Protein AF-A0A3D4VRT9-F1 (afdb_monomer_lite)

Structure (mmCIF, N/CA/C/O backbone):
data_AF-A0A3D4VRT9-F1
#
_entry.id   AF-A0A3D4VRT9-F1
#
loop_
_atom_site.group_PDB
_atom_site.id
_atom_site.type_symbol
_atom_site.label_atom_id
_atom_site.label_alt_id
_atom_site.label_comp_id
_atom_site.label_asym_id
_atom_site.label_entity_id
_atom_site.label_seq_id
_atom_site.pdbx_PDB_ins_code
_atom_site.Cartn_x
_atom_site.Cartn_y
_atom_site.Cartn_z
_atom_site.occupancy
_atom_site.B_iso_or_equiv
_atom_site.auth_seq_id
_atom_site.auth_comp_id
_atom_site.auth_asym_id
_atom_site.auth_atom_id
_atom_site.pdbx_PDB_model_num
ATOM 1 N N . MET A 1 1 ? 0.520 -17.161 12.174 1.00 63.78 1 MET A N 1
ATOM 2 C CA . MET A 1 1 ? -0.369 -16.849 11.034 1.00 63.78 1 MET A CA 1
ATOM 3 C C . MET A 1 1 ? -0.060 -15.418 10.624 1.00 63.78 1 MET A C 1
ATOM 5 O O . MET A 1 1 ? -0.061 -14.580 11.515 1.00 63.78 1 MET A O 1
ATOM 9 N N . LYS A 1 2 ? 0.309 -15.144 9.364 1.00 75.75 2 LYS A N 1
ATOM 10 C CA . LYS A 1 2 ? 0.559 -13.757 8.921 1.00 75.75 2 LYS A CA 1
ATOM 11 C C . LYS A 1 2 ? -0.762 -12.985 8.919 1.00 75.75 2 LYS A C 1
ATOM 13 O O . LYS A 1 2 ? -1.776 -13.541 8.495 1.00 75.75 2 LYS A O 1
ATOM 18 N N . THR A 1 3 ? -0.762 -11.750 9.415 1.00 92.31 3 THR A N 1
ATOM 19 C CA . THR A 1 3 ? -1.952 -10.888 9.374 1.00 92.31 3 THR A CA 1
ATOM 20 C C . THR A 1 3 ? -2.089 -10.221 8.003 1.00 92.31 3 THR A C 1
ATOM 22 O O . THR A 1 3 ? -1.128 -10.150 7.234 1.00 92.31 3 THR A O 1
ATOM 25 N N . VAL A 1 4 ? -3.274 -9.679 7.698 1.00 91.88 4 VAL A N 1
ATOM 26 C CA . VAL A 1 4 ? -3.487 -8.863 6.486 1.00 91.88 4 VAL A CA 1
ATOM 27 C C . VAL A 1 4 ? -2.535 -7.661 6.463 1.00 91.88 4 VAL A C 1
ATOM 29 O O . VAL A 1 4 ? -1.984 -7.333 5.418 1.00 91.88 4 VAL A O 1
ATOM 32 N N . LYS A 1 5 ? -2.270 -7.045 7.623 1.00 92.25 5 LYS A N 1
ATOM 33 C CA . LYS A 1 5 ? -1.304 -5.946 7.753 1.00 92.25 5 LYS A CA 1
ATOM 34 C C . LYS A 1 5 ? 0.113 -6.365 7.379 1.00 92.25 5 LYS A C 1
ATOM 36 O O . LYS A 1 5 ? 0.781 -5.630 6.657 1.00 92.25 5 LYS A O 1
ATOM 41 N N . ASP A 1 6 ? 0.552 -7.531 7.848 1.00 94.06 6 ASP A N 1
ATOM 42 C CA . ASP A 1 6 ? 1.885 -8.052 7.527 1.00 94.06 6 ASP A CA 1
ATOM 43 C C . ASP A 1 6 ? 2.012 -8.308 6.024 1.00 94.06 6 ASP A C 1
ATOM 45 O O . ASP A 1 6 ? 2.986 -7.888 5.403 1.00 94.06 6 ASP A O 1
ATOM 49 N N . PHE A 1 7 ? 0.985 -8.913 5.419 1.00 95.94 7 PHE A N 1
ATOM 50 C CA . PHE A 1 7 ? 0.943 -9.155 3.978 1.00 95.94 7 PHE A CA 1
ATOM 51 C C . PHE A 1 7 ? 0.995 -7.856 3.161 1.00 95.94 7 PHE A C 1
ATOM 53 O O . PHE A 1 7 ? 1.762 -7.759 2.204 1.00 95.94 7 PHE A O 1
ATOM 60 N N . LEU A 1 8 ? 0.219 -6.835 3.541 1.00 96.25 8 LEU A N 1
ATOM 61 C CA . LEU A 1 8 ? 0.221 -5.543 2.847 1.00 96.25 8 LEU A CA 1
ATOM 62 C C . LEU A 1 8 ? 1.546 -4.792 3.021 1.00 96.25 8 LEU A C 1
ATOM 64 O O . LEU A 1 8 ? 2.001 -4.129 2.090 1.00 96.25 8 LEU A O 1
ATOM 68 N N . LYS A 1 9 ? 2.195 -4.920 4.184 1.00 95.69 9 LYS A N 1
ATOM 69 C CA . LYS A 1 9 ? 3.528 -4.356 4.412 1.00 95.69 9 LYS A CA 1
ATOM 70 C C . LYS A 1 9 ? 4.560 -4.989 3.476 1.00 95.69 9 LYS A C 1
ATOM 72 O O . LYS A 1 9 ? 5.267 -4.255 2.790 1.00 95.69 9 LYS A O 1
ATOM 77 N N . GLU A 1 10 ? 4.604 -6.319 3.419 1.00 96.81 10 GLU A N 1
ATOM 78 C CA . GLU A 1 10 ? 5.500 -7.067 2.524 1.00 96.81 10 GLU A CA 1
ATOM 79 C C . GLU A 1 10 ? 5.217 -6.744 1.048 1.00 96.81 10 GLU A C 1
ATOM 81 O O . GLU A 1 10 ? 6.140 -6.500 0.272 1.00 96.81 10 GLU A O 1
ATOM 86 N N . SER A 1 11 ? 3.939 -6.663 0.670 1.00 97.00 11 SER A N 1
ATOM 87 C CA . SER A 1 11 ? 3.522 -6.321 -0.697 1.00 97.00 11 SER A CA 1
ATOM 88 C C . SER A 1 11 ? 3.978 -4.917 -1.098 1.00 97.00 11 SER A C 1
ATOM 90 O O . SER A 1 11 ? 4.445 -4.713 -2.216 1.00 97.00 11 SER A O 1
ATOM 92 N N . ARG A 1 12 ? 3.907 -3.949 -0.175 1.00 97.50 12 ARG A N 1
ATOM 93 C CA . ARG A 1 12 ? 4.352 -2.572 -0.428 1.00 97.50 12 ARG A CA 1
ATOM 94 C C . ARG A 1 12 ? 5.858 -2.509 -0.646 1.00 97.50 12 ARG A C 1
ATOM 96 O O . ARG A 1 12 ? 6.314 -1.842 -1.568 1.00 97.50 12 ARG A O 1
ATOM 103 N N . GLU A 1 13 ? 6.618 -3.189 0.211 1.00 97.44 13 GLU A N 1
ATOM 104 C CA . GLU A 1 13 ? 8.078 -3.269 0.097 1.00 97.44 13 GLU A CA 1
ATOM 105 C C . GLU A 1 13 ? 8.486 -3.890 -1.246 1.00 97.44 13 GLU A C 1
ATOM 107 O O . GLU A 1 13 ? 9.392 -3.385 -1.909 1.00 97.44 13 GLU A O 1
ATOM 112 N N . MET A 1 14 ? 7.764 -4.921 -1.693 1.00 97.69 14 MET A N 1
ATOM 113 C CA . MET A 1 14 ? 8.004 -5.577 -2.977 1.00 97.69 14 MET A CA 1
ATOM 114 C C . MET A 1 14 ? 7.658 -4.691 -4.180 1.00 97.69 14 MET A C 1
ATOM 116 O O . MET A 1 14 ? 8.467 -4.582 -5.098 1.00 97.69 14 MET A O 1
ATOM 120 N N . ALA A 1 15 ? 6.505 -4.017 -4.172 1.00 97.12 15 ALA A N 1
ATOM 121 C CA . ALA A 1 15 ? 6.110 -3.113 -5.254 1.00 97.12 15 ALA A CA 1
ATOM 122 C C . ALA A 1 15 ? 7.114 -1.957 -5.418 1.00 97.12 15 ALA A C 1
ATOM 124 O O . ALA A 1 15 ? 7.568 -1.666 -6.526 1.00 97.12 15 ALA A O 1
ATOM 125 N N . TRP A 1 16 ? 7.556 -1.369 -4.301 1.00 97.06 16 TRP A N 1
ATOM 126 C CA . TRP A 1 16 ? 8.597 -0.339 -4.295 1.00 97.06 16 TRP A CA 1
ATOM 127 C C . TRP A 1 16 ? 9.945 -0.860 -4.795 1.00 97.06 16 TRP A C 1
ATOM 129 O O . TRP A 1 16 ? 10.617 -0.180 -5.571 1.00 97.06 16 TRP A O 1
ATOM 139 N N . HIS A 1 17 ? 10.337 -2.069 -4.384 1.00 97.25 17 HIS A N 1
ATOM 1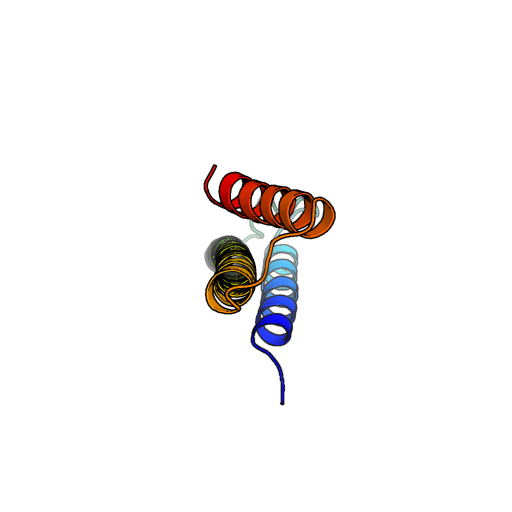40 C CA . HIS A 1 17 ? 11.553 -2.709 -4.878 1.00 97.25 17 HIS A CA 1
ATOM 141 C C . HIS A 1 17 ? 11.503 -2.905 -6.397 1.00 97.25 17 HIS A C 1
ATOM 143 O O . HIS A 1 17 ? 12.437 -2.519 -7.097 1.00 97.25 17 HIS A O 1
ATOM 149 N N . ASN A 1 18 ? 10.391 -3.428 -6.915 1.00 97.06 18 ASN A N 1
ATOM 150 C CA . ASN A 1 18 ? 10.184 -3.628 -8.347 1.00 97.06 18 ASN A CA 1
ATOM 151 C C . ASN A 1 18 ? 10.272 -2.303 -9.109 1.00 97.06 18 ASN A C 1
ATOM 153 O O . ASN A 1 18 ? 11.018 -2.193 -10.083 1.00 97.06 18 ASN A O 1
ATOM 157 N N . ARG A 1 19 ? 9.595 -1.264 -8.612 1.00 97.31 19 ARG A N 1
ATOM 158 C CA . ARG A 1 19 ? 9.639 0.074 -9.210 1.00 97.31 19 ARG A CA 1
ATOM 159 C C . ARG A 1 19 ? 11.053 0.643 -9.255 1.00 97.31 19 ARG A C 1
ATOM 161 O O . ARG A 1 19 ? 11.447 1.220 -10.267 1.00 97.31 19 ARG A O 1
ATOM 168 N N . LEU A 1 20 ? 11.839 0.440 -8.198 1.00 97.31 20 LEU A N 1
ATOM 169 C CA . LEU A 1 20 ? 13.249 0.824 -8.173 1.00 97.31 20 LEU A CA 1
ATOM 170 C C . LEU A 1 20 ? 14.072 0.038 -9.204 1.00 97.31 20 LEU A C 1
ATOM 172 O O . LEU A 1 20 ? 14.862 0.632 -9.938 1.00 97.31 20 LEU A O 1
ATOM 176 N N . CYS A 1 21 ? 13.878 -1.280 -9.290 1.00 96.81 21 CYS A N 1
ATOM 177 C CA . CYS A 1 21 ? 14.598 -2.149 -10.223 1.00 96.81 21 CYS A CA 1
ATOM 178 C C . CYS A 1 21 ? 14.330 -1.804 -11.691 1.00 96.81 21 CYS A C 1
ATOM 180 O O . CYS A 1 21 ? 15.260 -1.829 -12.502 1.00 96.81 21 CYS A O 1
ATOM 182 N N . TYR A 1 22 ? 13.082 -1.473 -12.025 1.00 98.00 22 TYR A N 1
ATOM 183 C CA . TYR A 1 22 ? 12.663 -1.139 -13.388 1.00 98.00 22 TYR A CA 1
ATOM 184 C C . TYR A 1 22 ? 12.849 0.337 -13.735 1.00 98.00 22 TYR A C 1
ATOM 186 O O . TYR A 1 22 ? 12.638 0.725 -14.881 1.00 98.00 22 TYR A O 1
ATOM 194 N N . SER A 1 23 ? 13.273 1.160 -12.778 1.00 96.94 23 SER A N 1
ATOM 195 C CA . SER A 1 23 ? 13.620 2.555 -13.017 1.00 96.94 23 SER A CA 1
ATOM 196 C C . SER A 1 23 ? 15.041 2.702 -13.570 1.00 96.94 23 SER A C 1
ATOM 198 O O . SER A 1 23 ? 15.951 1.913 -13.272 1.00 96.94 23 SER A O 1
ATOM 200 N N . LYS A 1 24 ? 15.261 3.765 -14.350 1.00 96.31 24 LYS A N 1
ATOM 201 C CA . LYS A 1 24 ? 16.613 4.244 -14.695 1.00 96.31 24 LYS A CA 1
ATOM 202 C C . LYS A 1 24 ? 17.131 5.338 -13.756 1.00 96.31 24 LYS A C 1
ATOM 204 O O . LYS A 1 24 ? 18.305 5.688 -13.827 1.00 96.31 24 LYS A O 1
ATOM 209 N N . THR A 1 25 ? 16.282 5.875 -12.880 1.00 93.12 25 THR A N 1
ATOM 210 C CA . THR A 1 25 ? 16.645 6.905 -11.893 1.00 93.12 25 THR A CA 1
ATOM 211 C C . THR A 1 25 ? 16.345 6.440 -10.466 1.00 93.12 25 THR A C 1
ATOM 213 O O . THR A 1 25 ? 15.416 5.667 -10.22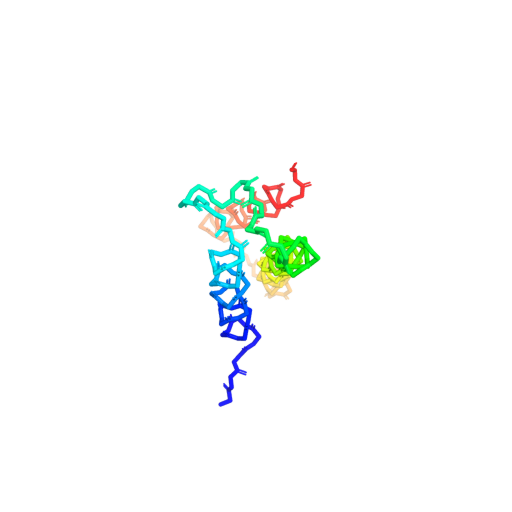4 1.00 93.12 25 THR A O 1
ATOM 216 N N . TYR A 1 26 ? 17.068 6.979 -9.484 1.00 90.56 26 TYR A N 1
ATOM 217 C CA . TYR A 1 26 ? 16.731 6.765 -8.070 1.00 90.56 26 TYR A CA 1
ATOM 218 C C . TYR A 1 26 ? 15.422 7.445 -7.648 1.00 90.56 26 TYR A C 1
ATOM 220 O O . TYR A 1 26 ? 14.823 7.047 -6.656 1.00 90.56 26 TYR A O 1
ATOM 228 N N . LEU A 1 27 ? 14.959 8.444 -8.407 1.00 93.38 27 LEU A N 1
ATOM 229 C CA . LEU A 1 27 ? 13.666 9.088 -8.175 1.00 93.38 27 LEU A CA 1
ATOM 230 C C . LEU A 1 27 ? 12.485 8.207 -8.599 1.00 93.38 27 LEU A C 1
ATOM 232 O O . LEU A 1 27 ? 11.347 8.553 -8.299 1.00 93.38 27 LEU A O 1
ATOM 236 N N . MET A 1 28 ? 12.738 7.082 -9.283 1.00 95.12 28 MET A N 1
ATOM 237 C CA . MET A 1 28 ? 11.698 6.138 -9.710 1.00 95.12 28 MET A CA 1
ATOM 238 C C . MET A 1 28 ? 10.593 6.806 -10.537 1.00 95.12 28 MET A C 1
ATOM 240 O O . MET A 1 28 ? 9.414 6.453 -10.433 1.00 95.12 28 MET A O 1
ATOM 244 N N . ASN A 1 29 ? 10.979 7.815 -11.318 1.00 94.50 29 ASN A N 1
ATOM 245 C CA . ASN A 1 29 ? 10.083 8.635 -12.125 1.00 94.50 29 ASN A CA 1
ATOM 246 C C . ASN A 1 29 ? 10.104 8.253 -13.610 1.00 94.50 29 ASN A C 1
ATOM 248 O O . ASN A 1 29 ? 9.239 8.703 -14.352 1.00 94.50 29 ASN A O 1
ATOM 252 N N . GLU A 1 30 ? 11.063 7.433 -14.046 1.00 96.25 30 GLU A N 1
ATOM 253 C CA . GLU A 1 30 ? 11.201 7.035 -15.445 1.00 96.25 30 GLU A CA 1
ATOM 254 C C . GLU A 1 30 ? 11.666 5.580 -15.572 1.00 96.25 30 GLU A C 1
ATOM 256 O O . GLU A 1 30 ? 12.585 5.142 -14.872 1.00 96.25 30 GLU A O 1
ATOM 261 N N . ALA A 1 31 ? 11.070 4.854 -16.518 1.00 97.38 31 ALA A N 1
ATOM 262 C CA . ALA A 1 31 ? 11.419 3.471 -16.804 1.00 97.38 31 ALA A CA 1
ATOM 263 C C . ALA A 1 31 ? 12.834 3.328 -17.389 1.00 97.38 31 ALA A C 1
ATOM 265 O O . ALA A 1 31 ? 13.334 4.191 -18.120 1.00 97.38 31 ALA A O 1
ATOM 266 N N . ARG A 1 32 ? 13.468 2.198 -17.078 1.00 97.12 32 ARG A N 1
ATOM 267 C CA . ARG A 1 32 ? 14.645 1.677 -17.774 1.00 97.12 32 ARG A CA 1
ATOM 268 C C . ARG A 1 32 ? 14.230 1.106 -19.126 1.00 97.12 32 ARG A C 1
ATOM 270 O O . ARG A 1 32 ? 13.177 0.484 -19.228 1.00 97.12 32 ARG A O 1
ATOM 277 N N . GLU A 1 33 ? 15.086 1.289 -20.128 1.00 97.12 33 GLU A N 1
ATOM 278 C CA . GLU A 1 33 ? 14.872 0.765 -21.478 1.00 97.12 33 GLU A CA 1
ATOM 279 C C . GLU A 1 33 ? 14.613 -0.750 -21.454 1.00 97.12 33 GLU A C 1
ATOM 281 O O . GLU A 1 33 ? 15.349 -1.510 -20.812 1.00 97.12 33 GLU A O 1
ATOM 286 N N . GLY A 1 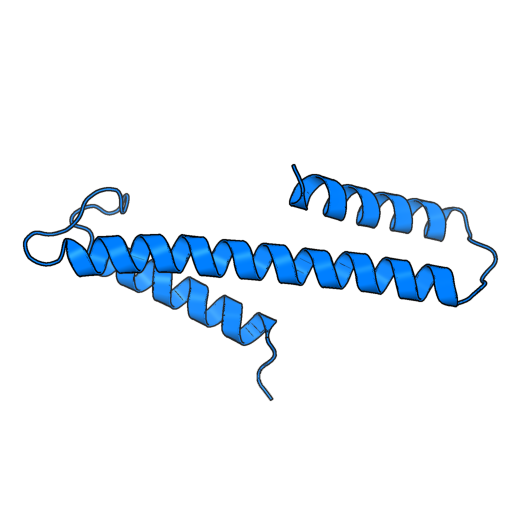34 ? 13.536 -1.175 -22.116 1.00 97.62 34 GLY A N 1
ATOM 287 C CA . GLY A 1 34 ? 13.094 -2.570 -22.170 1.00 97.62 34 GLY A CA 1
ATOM 288 C C . GLY A 1 34 ? 12.341 -3.053 -20.924 1.00 97.62 34 GLY A C 1
ATOM 289 O O . GLY A 1 34 ? 11.977 -4.227 -20.851 1.00 97.62 34 GLY A O 1
ATOM 290 N N . CYS A 1 35 ? 12.110 -2.181 -19.938 1.00 97.19 35 CYS A N 1
ATOM 291 C CA . CYS A 1 35 ? 11.354 -2.475 -18.716 1.00 97.19 35 CYS A CA 1
ATOM 292 C C . CYS A 1 35 ? 10.077 -1.631 -18.588 1.00 97.19 35 CYS A C 1
ATOM 294 O O . CYS A 1 35 ? 9.487 -1.609 -17.514 1.00 97.19 35 CYS A O 1
ATOM 296 N N . GLU A 1 36 ? 9.634 -0.937 -19.637 1.00 98.00 36 GLU A N 1
ATOM 297 C CA . GLU A 1 36 ? 8.560 0.065 -19.588 1.00 98.00 36 GLU A CA 1
ATOM 298 C C . GLU A 1 36 ? 7.272 -0.509 -19.001 1.00 98.00 36 GLU A C 1
ATOM 300 O O . GLU A 1 36 ? 6.726 0.029 -18.041 1.00 98.00 36 GLU A O 1
ATOM 305 N N . ARG A 1 37 ? 6.847 -1.672 -19.501 1.00 98.00 37 ARG A N 1
ATOM 306 C CA . ARG A 1 37 ? 5.649 -2.354 -19.004 1.00 98.00 37 ARG A CA 1
ATOM 307 C C . ARG A 1 37 ? 5.795 -2.818 -17.553 1.00 98.00 37 ARG A C 1
ATOM 309 O O . ARG A 1 37 ? 4.869 -2.666 -16.771 1.00 98.00 37 ARG A O 1
ATOM 316 N N . LEU A 1 38 ? 6.960 -3.357 -17.189 1.00 97.88 38 LEU A N 1
ATOM 317 C CA . LEU A 1 38 ? 7.237 -3.807 -15.819 1.00 97.88 38 LEU A CA 1
ATOM 318 C C . LEU A 1 38 ? 7.274 -2.625 -14.842 1.00 97.88 38 LEU A C 1
ATOM 320 O O . LEU A 1 38 ? 6.810 -2.733 -13.709 1.00 97.88 38 LEU A O 1
ATOM 324 N N . PHE A 1 39 ? 7.797 -1.485 -15.291 1.00 97.94 39 PHE A N 1
ATOM 325 C CA . PHE A 1 39 ? 7.782 -0.242 -14.542 1.00 97.94 39 PHE A CA 1
ATOM 326 C C . PHE A 1 39 ? 6.347 0.262 -14.347 1.00 97.94 39 PHE A C 1
ATOM 328 O O . PHE A 1 39 ? 5.961 0.521 -13.211 1.00 97.94 39 PHE A O 1
ATOM 335 N N . GLU A 1 40 ? 5.534 0.328 -15.404 1.00 97.81 40 GLU A N 1
ATOM 336 C CA . GLU A 1 40 ? 4.115 0.705 -15.308 1.00 97.81 40 GLU A CA 1
ATOM 337 C C . GLU A 1 40 ? 3.326 -0.212 -14.365 1.00 97.81 40 GLU A C 1
ATOM 339 O O . GLU A 1 40 ? 2.586 0.277 -13.509 1.00 97.81 40 GLU A O 1
ATOM 344 N N . ASP A 1 41 ? 3.520 -1.527 -14.478 1.00 97.88 41 ASP A N 1
ATOM 345 C CA . ASP A 1 41 ? 2.885 -2.504 -13.593 1.00 97.88 41 ASP A CA 1
ATOM 346 C C . ASP A 1 41 ? 3.327 -2.280 -12.136 1.00 97.88 41 ASP A C 1
ATOM 348 O O . ASP A 1 41 ? 2.486 -2.209 -11.244 1.00 97.88 41 ASP A O 1
ATOM 352 N N . SER A 1 42 ? 4.619 -2.032 -11.884 1.00 97.62 42 SER A N 1
ATOM 353 C CA . SER A 1 42 ? 5.113 -1.747 -10.528 1.00 97.62 42 SER A CA 1
ATOM 354 C C . SER A 1 42 ? 4.590 -0.430 -9.936 1.00 97.62 42 SER A C 1
ATOM 356 O O . SER A 1 42 ? 4.369 -0.343 -8.729 1.00 97.62 42 SER A O 1
ATOM 358 N N . VAL A 1 43 ? 4.365 0.599 -10.765 1.00 97.56 43 VAL A N 1
ATOM 359 C CA . VAL A 1 43 ? 3.737 1.857 -10.330 1.00 97.56 43 VAL A CA 1
ATOM 360 C C . VAL A 1 43 ? 2.299 1.589 -9.903 1.00 97.56 43 VAL A C 1
ATOM 362 O O . VAL A 1 43 ? 1.906 1.998 -8.810 1.00 97.56 43 VAL A O 1
ATOM 365 N N . 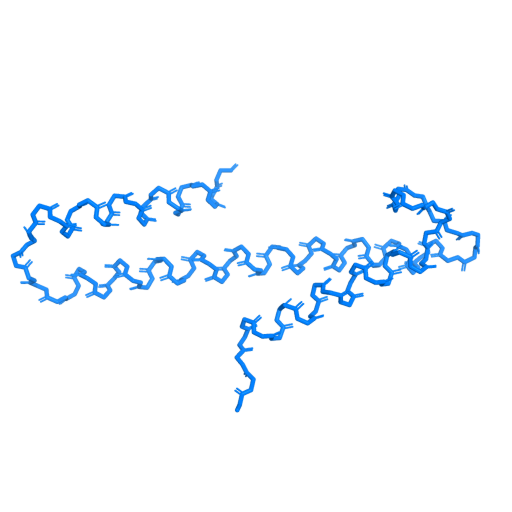ARG A 1 44 ? 1.550 0.842 -10.720 1.00 97.81 44 ARG A N 1
ATOM 366 C CA . ARG A 1 44 ? 0.173 0.450 -10.410 1.00 97.81 44 ARG A CA 1
ATOM 367 C C . ARG A 1 44 ? 0.097 -0.402 -9.143 1.00 97.81 44 ARG A C 1
ATOM 369 O O . ARG A 1 44 ? -0.782 -0.181 -8.315 1.00 97.81 44 ARG A O 1
ATOM 376 N N . ASP A 1 45 ? 1.021 -1.340 -8.961 1.00 97.81 45 ASP A N 1
ATOM 377 C CA . ASP A 1 45 ? 1.081 -2.171 -7.757 1.00 97.81 45 ASP A CA 1
ATOM 378 C C . ASP A 1 45 ? 1.320 -1.324 -6.499 1.00 97.81 45 ASP A C 1
ATOM 380 O O . ASP A 1 45 ? 0.672 -1.553 -5.474 1.00 97.81 45 ASP A O 1
ATOM 384 N N . CYS A 1 46 ? 2.191 -0.306 -6.569 1.00 97.56 46 CYS A N 1
ATOM 385 C CA . CYS A 1 46 ? 2.368 0.643 -5.467 1.00 97.56 46 CYS A CA 1
ATOM 386 C C . CYS A 1 46 ? 1.054 1.358 -5.123 1.00 97.56 46 CYS A C 1
ATOM 388 O O . CYS A 1 46 ? 0.675 1.392 -3.953 1.00 97.56 46 CYS A O 1
ATOM 390 N N . GLU A 1 47 ? 0.348 1.886 -6.126 1.00 97.44 47 GLU A N 1
ATOM 391 C CA . GLU A 1 47 ? -0.926 2.596 -5.940 1.00 97.44 47 GLU A CA 1
ATOM 392 C C . GLU A 1 47 ? -1.995 1.691 -5.312 1.00 97.44 47 GLU A C 1
ATOM 394 O O . GLU A 1 47 ? -2.660 2.078 -4.348 1.00 97.44 47 GLU A O 1
ATOM 399 N N . ILE A 1 48 ? -2.124 0.456 -5.808 1.00 97.44 48 ILE A N 1
ATOM 400 C CA . ILE A 1 48 ? -3.085 -0.527 -5.294 1.00 97.44 48 ILE A CA 1
ATOM 401 C C . ILE A 1 48 ? -2.779 -0.867 -3.836 1.00 97.44 48 ILE A C 1
ATOM 403 O O . ILE A 1 48 ? -3.682 -0.859 -2.998 1.00 97.44 48 ILE A O 1
ATOM 407 N N . VAL A 1 49 ? -1.523 -1.178 -3.509 1.00 97.62 49 VAL A N 1
ATOM 408 C CA . VAL A 1 49 ? -1.164 -1.569 -2.141 1.00 97.62 49 VAL A CA 1
ATOM 409 C C . VAL A 1 49 ? -1.337 -0.402 -1.167 1.00 97.62 49 VAL A C 1
ATOM 411 O O . VAL A 1 49 ? -1.803 -0.611 -0.044 1.00 97.62 49 VAL A O 1
ATOM 414 N N . GLU A 1 50 ? -1.010 0.824 -1.576 1.00 96.12 50 GLU A N 1
ATOM 415 C CA . GLU A 1 50 ? -1.238 2.018 -0.756 1.00 96.12 50 GLU A CA 1
ATOM 416 C C . GLU A 1 50 ? -2.730 2.246 -0.480 1.00 96.12 50 GLU A C 1
ATOM 418 O O . GLU A 1 50 ? -3.103 2.500 0.673 1.00 96.12 50 GLU A O 1
ATOM 423 N N . GLU A 1 51 ? -3.590 2.059 -1.484 1.00 95.56 51 GLU A N 1
ATOM 424 C CA . GLU A 1 51 ? -5.041 2.155 -1.309 1.00 95.56 51 GLU A CA 1
ATOM 425 C C . GLU A 1 51 ? -5.588 1.032 -0.414 1.00 95.56 51 GLU A C 1
ATOM 427 O O . GLU A 1 51 ? -6.388 1.282 0.489 1.00 95.56 51 GLU A O 1
ATOM 432 N N . LEU A 1 52 ? -5.104 -0.203 -0.563 1.00 95.62 52 LEU A N 1
ATOM 433 C CA . LEU A 1 52 ? -5.497 -1.311 0.316 1.00 95.62 52 LEU A CA 1
ATOM 434 C C . LEU A 1 52 ? -5.107 -1.050 1.778 1.00 95.62 52 LEU A C 1
ATOM 436 O O . LEU A 1 52 ? -5.899 -1.305 2.687 1.00 95.62 52 LEU A O 1
ATOM 440 N N . ILE A 1 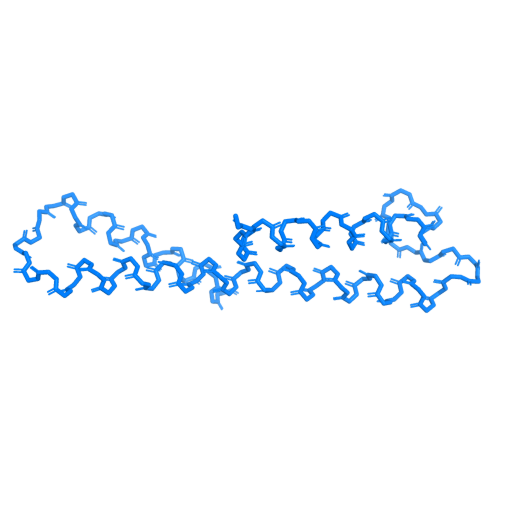53 ? -3.915 -0.497 2.024 1.00 94.69 53 ILE A N 1
ATOM 441 C CA . ILE A 1 53 ? -3.486 -0.094 3.372 1.00 94.69 53 ILE A CA 1
ATOM 442 C C . ILE A 1 53 ? -4.415 0.988 3.932 1.00 94.69 53 ILE A C 1
ATOM 444 O O . ILE A 1 53 ? -4.783 0.932 5.109 1.00 94.69 53 ILE A O 1
ATOM 448 N N . ARG A 1 54 ? -4.799 1.966 3.106 1.00 92.44 54 ARG A N 1
ATOM 449 C CA . ARG A 1 54 ? -5.734 3.030 3.483 1.00 92.44 54 ARG A CA 1
ATOM 450 C C . ARG A 1 54 ? -7.102 2.456 3.874 1.00 92.44 54 ARG A C 1
ATOM 452 O O . ARG A 1 54 ? -7.619 2.803 4.937 1.00 92.44 54 ARG A O 1
ATOM 459 N N . LEU A 1 55 ? -7.649 1.536 3.078 1.00 90.88 55 LEU A N 1
ATOM 460 C CA . LEU A 1 55 ? -8.931 0.879 3.355 1.00 90.88 55 LEU A CA 1
ATOM 461 C C . LEU A 1 55 ? -8.897 0.031 4.631 1.00 90.88 55 LEU A C 1
ATOM 463 O O . LEU A 1 55 ? -9.834 0.095 5.424 1.00 90.88 55 LEU A O 1
ATOM 467 N N . VAL A 1 56 ? -7.813 -0.711 4.878 1.00 92.56 56 VAL A N 1
ATOM 468 C CA . VAL A 1 56 ? -7.666 -1.490 6.120 1.00 92.56 56 VAL A CA 1
ATOM 469 C C . VAL A 1 56 ? -7.646 -0.575 7.341 1.00 92.56 56 VAL A C 1
ATOM 471 O O . VAL A 1 56 ? -8.373 -0.828 8.298 1.00 92.56 56 VAL A O 1
ATOM 474 N N . LYS A 1 57 ? -6.883 0.525 7.303 1.00 88.81 57 LYS A N 1
ATOM 475 C CA . LYS A 1 57 ? -6.871 1.504 8.405 1.00 88.81 57 LYS A CA 1
ATOM 476 C C . LYS A 1 57 ? -8.257 2.099 8.656 1.00 88.81 57 LYS A C 1
ATOM 478 O O . LYS A 1 57 ? -8.656 2.259 9.807 1.00 88.81 57 LYS A O 1
ATOM 483 N N . LYS A 1 58 ? -9.000 2.395 7.586 1.00 86.75 58 LYS A N 1
ATOM 484 C CA . LYS A 1 58 ? -10.379 2.887 7.678 1.00 86.75 58 LYS A CA 1
ATOM 485 C C . LYS A 1 58 ? -11.291 1.885 8.377 1.00 86.75 58 LYS A C 1
ATOM 487 O O . LYS A 1 58 ? -12.030 2.269 9.279 1.00 86.75 58 LYS A O 1
ATOM 492 N N . GLU A 1 59 ? -11.245 0.621 7.965 1.00 88.75 59 GLU A N 1
ATOM 493 C CA . GLU A 1 59 ? -12.103 -0.418 8.538 1.00 88.75 59 GLU A CA 1
ATOM 494 C C . GLU A 1 59 ? -11.792 -0.650 10.020 1.00 88.75 59 GLU A C 1
ATOM 496 O O . GLU A 1 59 ? -12.706 -0.809 10.829 1.00 88.75 59 GLU A O 1
ATOM 501 N N . GLU A 1 60 ? -10.518 -0.588 10.408 1.00 89.19 60 GLU A N 1
ATOM 502 C CA . GLU A 1 60 ? -10.110 -0.691 11.810 1.00 89.19 60 GLU A CA 1
ATOM 503 C C . GLU A 1 60 ? -10.619 0.478 12.653 1.00 89.19 60 GLU A C 1
ATOM 505 O O . GLU A 1 60 ? -11.155 0.257 13.740 1.00 89.19 60 GLU A O 1
ATOM 510 N N . ALA A 1 61 ? -10.526 1.709 12.142 1.00 84.44 61 ALA A N 1
ATOM 511 C CA . ALA A 1 61 ? -11.066 2.881 12.826 1.00 84.44 61 ALA A CA 1
ATOM 512 C C . ALA A 1 61 ? -12.596 2.794 12.977 1.00 84.44 61 ALA A C 1
ATOM 514 O O . ALA A 1 61 ? -13.130 3.041 14.060 1.00 84.44 61 ALA A O 1
ATOM 515 N N . ILE A 1 62 ? -13.310 2.380 11.922 1.00 85.00 62 ILE A N 1
ATOM 516 C CA . ILE A 1 62 ? -14.767 2.169 11.959 1.00 85.00 62 ILE A CA 1
ATOM 517 C C . ILE A 1 62 ? -15.133 1.081 12.971 1.00 85.00 62 ILE A C 1
ATOM 519 O O . ILE A 1 62 ? -16.078 1.252 13.743 1.00 85.00 62 ILE A O 1
ATOM 523 N N . THR A 1 63 ? -14.393 -0.026 12.983 1.00 87.12 63 THR A N 1
ATOM 524 C CA . THR A 1 63 ? -14.625 -1.141 13.908 1.00 87.12 63 THR A CA 1
ATOM 525 C C . THR A 1 63 ? -14.413 -0.701 15.353 1.00 87.12 63 THR A C 1
ATOM 527 O O . THR A 1 63 ? -15.302 -0.906 16.177 1.00 87.12 63 THR A O 1
ATOM 530 N N . ALA A 1 64 ? -13.324 0.014 15.646 1.00 84.12 64 ALA A N 1
ATOM 531 C CA . ALA A 1 64 ? -13.054 0.550 16.979 1.00 84.12 64 ALA A CA 1
ATOM 532 C C . ALA A 1 64 ? -14.162 1.503 17.467 1.00 84.12 64 ALA A C 1
ATOM 534 O O . ALA A 1 64 ? -14.578 1.445 18.626 1.00 84.12 64 ALA A O 1
ATOM 535 N N . VAL A 1 65 ? -14.687 2.360 16.581 1.00 81.50 65 VAL A N 1
ATOM 536 C CA . VAL A 1 65 ? -15.835 3.227 16.898 1.00 81.50 65 VAL A CA 1
ATOM 537 C C . VAL A 1 65 ? -17.090 2.393 17.175 1.00 81.50 65 VAL A C 1
ATOM 539 O O . VAL A 1 65 ? -17.767 2.629 18.176 1.00 81.50 65 VAL A O 1
ATOM 542 N N . ARG A 1 66 ? -17.400 1.399 16.332 1.00 79.38 66 ARG A N 1
ATOM 543 C CA . ARG A 1 66 ? -18.567 0.516 16.517 1.00 79.38 66 ARG A CA 1
ATOM 544 C C . ARG A 1 66 ? -18.511 -0.237 17.842 1.00 79.38 66 ARG A C 1
ATOM 546 O O . ARG A 1 66 ? -19.516 -0.263 18.545 1.00 79.38 66 ARG A O 1
ATOM 553 N N . GLU A 1 67 ? -17.360 -0.798 18.200 1.00 82.94 67 GLU A N 1
ATOM 554 C CA . GLU A 1 67 ? -17.165 -1.510 19.468 1.00 82.94 67 GLU A CA 1
ATOM 555 C C . GLU A 1 67 ? -17.396 -0.587 20.670 1.00 82.94 67 GLU A C 1
ATOM 557 O O . GLU A 1 67 ? -18.120 -0.942 21.600 1.00 82.94 67 GLU A O 1
ATOM 562 N N . LYS A 1 68 ? -16.859 0.639 20.627 1.00 77.38 68 LYS A N 1
ATOM 563 C CA . LYS A 1 68 ? -17.082 1.639 21.682 1.00 77.38 68 LYS A CA 1
ATOM 564 C C . LYS A 1 68 ? -18.550 2.054 21.808 1.00 77.38 68 LYS A C 1
ATOM 566 O O . LYS A 1 68 ? -19.026 2.237 22.925 1.00 77.38 68 LYS A O 1
ATOM 571 N N . LEU A 1 69 ? -19.269 2.174 20.690 1.00 75.31 69 LEU A N 1
ATOM 572 C CA . LEU A 1 69 ? -20.693 2.532 20.668 1.00 75.31 69 LEU A CA 1
ATOM 573 C C . LEU A 1 69 ? -21.613 1.385 21.120 1.00 75.31 69 LEU A C 1
ATOM 575 O O . LEU A 1 69 ? -22.597 1.633 21.812 1.00 75.31 69 LEU A O 1
ATOM 579 N N . GLN A 1 70 ? -21.302 0.135 20.762 1.00 71.56 70 GLN A N 1
ATOM 580 C CA . GLN A 1 70 ? -22.113 -1.038 21.121 1.00 71.56 70 GLN A CA 1
ATOM 581 C C . GLN A 1 70 ? -22.040 -1.399 22.608 1.00 71.56 70 GLN A C 1
ATOM 583 O O . GLN A 1 70 ? -22.953 -2.037 23.126 1.00 71.56 70 GLN A O 1
ATOM 588 N N . LEU A 1 71 ? -20.989 -0.975 23.313 1.00 61.09 71 LEU A N 1
ATOM 589 C CA . LEU A 1 71 ? -20.813 -1.276 24.734 1.00 61.09 71 LEU A CA 1
ATOM 590 C C . LEU A 1 71 ? -21.759 -0.502 25.669 1.00 61.09 71 LEU A C 1
ATOM 592 O O . LEU A 1 71 ? -21.708 -0.749 26.871 1.00 61.09 71 LEU A O 1
ATOM 596 N N . GLY A 1 72 ? -22.607 0.408 25.162 1.00 55.25 72 GLY A N 1
ATOM 597 C CA . GLY A 1 72 ? -23.638 1.092 25.959 1.00 55.25 72 GLY A CA 1
ATOM 598 C C . GLY A 1 72 ? -23.099 1.798 27.209 1.00 55.25 72 GLY A C 1
ATOM 599 O O . GLY A 1 72 ? -23.822 1.946 28.191 1.00 55.25 72 GLY A O 1
ATOM 600 N N . LYS A 1 73 ? -21.811 2.162 27.205 1.00 59.62 73 LYS A N 1
ATOM 601 C CA . LYS A 1 73 ? -21.137 2.771 28.350 1.00 59.62 73 LYS A CA 1
ATOM 602 C C . LYS A 1 73 ? -21.514 4.241 28.447 1.00 59.62 73 LYS A C 1
ATOM 604 O O . LYS A 1 73 ? -21.556 4.935 27.433 1.00 59.62 73 LYS A O 1
ATOM 609 N N . ASP A 1 74 ? -21.689 4.718 29.677 1.00 64.38 74 ASP A N 1
ATOM 610 C CA . ASP A 1 74 ? -21.577 6.142 29.972 1.00 64.38 74 ASP A CA 1
ATOM 611 C C . ASP A 1 74 ? -20.206 6.610 29.473 1.00 64.38 74 ASP A C 1
ATOM 613 O O . ASP A 1 74 ? -19.164 6.204 29.993 1.00 64.38 74 ASP A O 1
ATOM 617 N N . PHE A 1 75 ? -20.204 7.401 28.400 1.00 70.38 75 PHE A N 1
ATOM 618 C CA . PHE A 1 75 ? -18.972 7.901 27.809 1.00 70.38 75 PHE A CA 1
ATOM 619 C C . PHE A 1 75 ? -18.331 8.897 28.770 1.00 70.38 75 PHE A C 1
ATOM 621 O O . PHE A 1 75 ? -18.895 9.956 29.058 1.00 70.38 75 PHE A O 1
ATOM 628 N N . SER A 1 76 ? -17.127 8.585 29.245 1.00 79.12 76 SER A N 1
ATOM 629 C CA . SER A 1 76 ? -16.313 9.583 29.926 1.00 79.12 76 SER A CA 1
ATOM 630 C C . SER A 1 76 ? -15.852 10.652 28.926 1.00 79.12 76 SER A C 1
ATOM 632 O O . SER A 1 76 ? -15.793 10.419 27.717 1.00 79.12 76 SER A O 1
ATOM 634 N N . LEU A 1 77 ? -15.453 11.827 29.423 1.00 76.56 77 LEU A N 1
ATOM 635 C CA . LEU A 1 77 ? -14.822 12.870 28.598 1.00 76.56 77 LEU A CA 1
ATOM 636 C C . LEU A 1 77 ? -13.638 12.328 27.778 1.00 76.56 77 LEU A C 1
ATOM 638 O O . LEU A 1 77 ? -13.467 12.710 26.623 1.00 76.56 77 LEU A O 1
ATOM 642 N N . LYS A 1 78 ? -12.877 11.385 28.344 1.00 80.50 78 LYS A N 1
ATOM 643 C CA . LYS A 1 78 ? -11.760 10.724 27.665 1.00 80.50 78 LYS A CA 1
ATOM 644 C C . LYS A 1 78 ? -12.226 9.847 26.499 1.00 80.50 78 LYS A C 1
ATOM 646 O O . LYS A 1 78 ? -11.622 9.882 25.432 1.00 80.50 78 LYS A O 1
ATOM 651 N N . ASP A 1 79 ? -13.320 9.105 26.670 1.00 78.25 79 ASP A N 1
ATOM 652 C CA . ASP A 1 79 ? -13.874 8.278 25.591 1.00 78.25 79 ASP A CA 1
ATOM 653 C C . ASP A 1 79 ? -14.364 9.141 24.420 1.00 78.25 79 ASP A C 1
ATOM 655 O O . ASP A 1 79 ? -14.184 8.773 23.257 1.00 78.25 79 ASP A O 1
ATOM 659 N N . ILE A 1 80 ? -14.933 10.314 24.723 1.00 80.19 80 ILE A N 1
ATOM 660 C CA . ILE A 1 80 ? -15.373 11.299 23.725 1.00 80.19 80 ILE A CA 1
ATOM 661 C C . ILE A 1 80 ? -14.177 11.879 22.958 1.00 80.19 80 ILE A C 1
ATOM 663 O O . ILE A 1 80 ? -14.249 12.024 21.736 1.00 80.19 80 ILE A O 1
ATOM 667 N N . GLU A 1 81 ? -13.076 12.204 23.640 1.00 85.06 81 GLU A N 1
ATOM 668 C CA . GLU A 1 81 ? -11.852 12.679 22.978 1.00 85.06 81 GLU A CA 1
ATOM 669 C C . GLU A 1 81 ? -11.235 11.613 22.067 1.00 85.06 81 GLU A C 1
ATOM 671 O O . GLU A 1 81 ? -10.883 11.910 20.924 1.00 85.06 81 GLU A O 1
ATOM 676 N N . GLU A 1 82 ? -11.177 10.357 22.514 1.00 83.38 82 GLU A N 1
ATOM 677 C CA . GLU A 1 82 ? -10.677 9.257 21.686 1.00 83.38 82 GLU A CA 1
ATOM 678 C C . GLU A 1 82 ? -11.574 9.004 20.459 1.00 83.38 82 GLU A C 1
ATOM 680 O O . GLU A 1 82 ? -11.069 8.773 19.360 1.00 83.38 82 GLU A O 1
ATOM 685 N N . LEU A 1 83 ? -12.902 9.092 20.608 1.00 81.75 83 LEU A N 1
ATOM 686 C CA . LEU A 1 83 ? -13.842 8.982 19.484 1.00 81.75 83 LEU A CA 1
ATOM 687 C C . LEU A 1 83 ? -13.662 10.112 18.464 1.00 81.75 83 LEU A C 1
ATOM 689 O O . LEU A 1 83 ? -13.720 9.859 17.261 1.00 81.75 83 LEU A O 1
ATOM 693 N N . LYS A 1 84 ? -13.410 11.346 18.921 1.00 84.12 84 LYS A N 1
ATOM 694 C CA . LYS A 1 84 ? -13.093 12.470 18.026 1.00 84.12 84 LYS A CA 1
ATOM 695 C C . LYS A 1 84 ? -11.825 12.207 17.215 1.00 84.12 84 LYS A C 1
ATOM 697 O O . LYS A 1 84 ? -11.823 12.483 16.018 1.00 84.12 84 LYS A O 1
ATOM 702 N N . GLY A 1 85 ? -10.785 11.651 17.839 1.00 84.31 85 GLY A N 1
ATOM 703 C CA . GLY A 1 85 ? -9.552 11.264 17.146 1.00 84.31 85 GLY A CA 1
ATOM 704 C C . GLY A 1 85 ? -9.805 10.243 16.034 1.00 84.31 85 GLY A C 1
ATOM 705 O O . GLY A 1 85 ? -9.430 10.477 14.887 1.00 84.31 85 GLY A O 1
ATOM 706 N N . LEU A 1 86 ? -10.529 9.164 16.346 1.00 82.19 86 LEU A N 1
ATOM 707 C CA . LEU A 1 86 ? -10.881 8.119 15.374 1.00 82.19 86 LEU A CA 1
ATOM 708 C C . LEU A 1 86 ? -11.747 8.651 14.221 1.00 82.19 86 LEU A C 1
ATOM 710 O O . LEU A 1 86 ? -11.532 8.300 13.062 1.00 82.19 86 LEU A O 1
ATOM 714 N N . LEU A 1 87 ? -12.710 9.530 14.515 1.00 81.31 87 LEU A N 1
ATOM 715 C CA . LEU A 1 87 ? -13.525 10.181 13.485 1.00 81.31 87 LEU A CA 1
ATOM 716 C C . LEU A 1 87 ? -12.679 11.071 12.569 1.00 81.31 87 LEU A C 1
ATOM 718 O O . LEU A 1 87 ? -12.883 11.059 11.356 1.00 81.31 87 LEU A O 1
ATOM 722 N N . GLN A 1 88 ? -11.7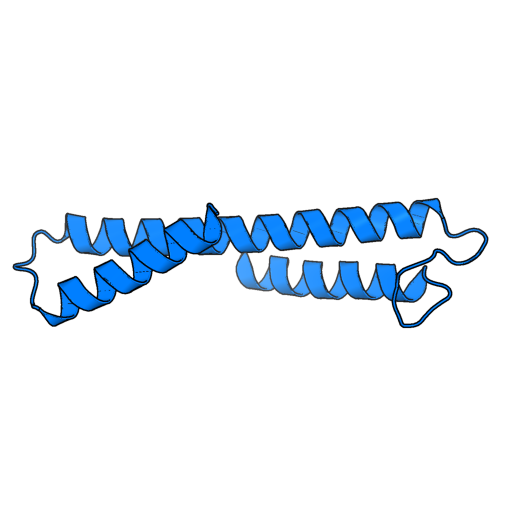10 11.802 13.123 1.00 84.50 88 GLN A N 1
ATOM 723 C CA . GLN A 1 88 ? -10.792 12.613 12.327 1.00 84.50 88 GLN A CA 1
ATOM 724 C C . GLN A 1 88 ? -9.902 11.746 11.426 1.00 84.50 88 GLN A C 1
ATOM 726 O O . GLN A 1 88 ? -9.690 12.101 10.268 1.00 84.50 88 GLN A O 1
ATOM 731 N N . GLU A 1 89 ? -9.424 10.596 11.909 1.00 80.19 89 GLU A N 1
ATOM 732 C CA . GLU A 1 89 ? -8.687 9.633 11.080 1.00 80.19 89 GLU A CA 1
ATOM 733 C C . GLU A 1 89 ? -9.537 9.113 9.914 1.00 80.19 89 GLU A C 1
ATOM 735 O O . GLU A 1 89 ? -9.054 9.063 8.784 1.00 80.19 89 GLU A O 1
ATOM 740 N N . ILE A 1 90 ? -10.817 8.801 10.148 1.00 78.81 90 ILE A N 1
ATOM 741 C CA . ILE A 1 90 ? -11.745 8.387 9.083 1.00 78.81 90 ILE A CA 1
ATOM 742 C C . ILE A 1 90 ? -11.917 9.503 8.043 1.00 78.81 90 ILE A C 1
ATOM 744 O O . ILE A 1 90 ? -11.857 9.230 6.845 1.00 78.81 90 ILE A O 1
ATOM 748 N N . VAL A 1 91 ? -12.105 10.753 8.479 1.00 80.25 91 VAL A N 1
ATOM 749 C CA . VAL A 1 91 ? -12.248 11.912 7.578 1.00 80.25 91 VAL A CA 1
ATOM 750 C C . VAL A 1 91 ? -10.987 12.122 6.738 1.00 80.25 91 VAL A C 1
ATOM 752 O O . VAL A 1 91 ? -11.090 12.293 5.524 1.00 80.25 91 VAL A O 1
ATOM 755 N N . ASN A 1 92 ? -9.808 12.035 7.356 1.00 79.75 92 ASN A N 1
ATOM 756 C CA . ASN A 1 92 ? -8.515 12.179 6.678 1.00 79.75 92 ASN A CA 1
ATOM 757 C C . ASN A 1 92 ? -8.233 11.059 5.667 1.00 79.75 92 ASN A C 1
ATOM 759 O O . ASN A 1 92 ? -7.397 11.222 4.789 1.00 79.75 92 ASN A O 1
ATOM 763 N N . VAL A 1 93 ? -8.889 9.909 5.816 1.00 75.19 93 VAL A N 1
ATOM 764 C CA . VAL A 1 93 ? -8.797 8.794 4.870 1.00 75.19 93 VAL A CA 1
ATOM 765 C C . VAL A 1 93 ? -9.795 8.942 3.707 1.00 75.19 93 VAL A C 1
ATOM 767 O O . VAL A 1 93 ? -9.576 8.369 2.643 1.00 75.19 93 VAL A O 1
ATOM 770 N N . ILE A 1 94 ? -10.891 9.687 3.890 1.00 68.44 94 ILE A N 1
ATOM 771 C CA . ILE A 1 94 ? -11.920 9.923 2.858 1.00 68.44 94 ILE A CA 1
ATOM 772 C C . ILE A 1 94 ? -11.605 11.150 1.985 1.00 68.44 94 ILE A C 1
ATOM 774 O O . ILE A 1 94 ? -12.071 11.204 0.847 1.00 68.44 94 ILE A O 1
ATOM 778 N N . SER A 1 95 ? -10.868 12.124 2.525 1.00 59.38 95 SER A N 1
ATOM 779 C CA . SER A 1 95 ? -10.517 13.390 1.856 1.00 59.38 95 SER A CA 1
ATOM 780 C C . SER A 1 95 ? -9.257 13.255 1.010 1.00 59.38 95 SER A C 1
ATOM 782 O O . SER A 1 95 ? -9.216 13.900 -0.059 1.00 59.38 95 SER A O 1
#

Foldseek 3Di:
DQDPVNVLVVQLVVLVVQLCVQDPDPVSPHGDPPCRVSNVVSVVSNVVSVLVVLVVLLVVLVVVLVVLVVVPDPQDPVNVVVNVVSVVSNVVSVD

Sequence (95 aa):
MKTVKDFLKESREMAWHNRLCYSKTYLMNEAREGCERLFEDSVRDCEIVEELIRLVKKEEAITAVREKLQLGKDFSLKDIEELKGLLQEIVNVIS

Radius of gyration: 19.09 Å; chains: 1; bounding box: 40×30×52 Å

Secondary structure (DSSP, 8-state):
---HHHHHHHHHHHHHHHHHHHBSSTT--SBPTT-HHHHHHHHHHHHHHHHHHHHHHHHHHHHHHHHHHHT-----HHHHHHHHHHHHHHHHHH-

pLDDT: mean 88.29, std 10.75, range [55.25, 98.0]